Protein AF-A0A268TN46-F1 (afdb_monomer_lite)

Secondary structure (DSSP, 8-state):
-HHHHHHHHHHHHT--------------PPP--PPPPPPPPPSSHHHHHHHHHHHHHHHHHHHHHHHH----

Radius of gyration: 29.22 Å; chains: 1; bounding box: 59×61×55 Å

Sequence (72 aa):
MRWICFITALLILLEGCGYPVYEKVYIPTHCEIPLRERPQKSEDLVENIKNLLGYVELLESDLRFCVGGLRP

pLDDT: mean 81.97, std 11.5, range [50.22, 96.19]

Foldseek 3Di:
DVVVVVVVVVVVVPPDDDDDDDDDDDDQDDQPDDDDDQDDQDPDPVVRVVSVVVVVVVVVVSVCCSVVVPDD

Structure (mmCIF, N/CA/C/O backbone):
data_AF-A0A268TN46-F1
#
_entry.id   AF-A0A268TN46-F1
#
loop_
_atom_site.group_PDB
_atom_site.id
_atom_site.type_symbol
_atom_site.label_atom_id
_atom_site.label_alt_id
_atom_site.label_comp_id
_atom_site.label_asym_id
_atom_site.label_entity_id
_atom_site.label_seq_id
_atom_site.pdbx_PDB_ins_code
_atom_site.Cartn_x
_atom_site.Cartn_y
_atom_site.Cartn_z
_atom_site.occupancy
_atom_site.B_iso_or_equiv
_atom_site.auth_seq_id
_atom_site.auth_comp_id
_atom_site.auth_asym_id
_atom_site.auth_atom_id
_atom_site.pdbx_PDB_model_num
ATOM 1 N N . MET A 1 1 ? 41.932 -44.926 -23.579 1.00 62.53 1 MET A N 1
ATOM 2 C CA . MET A 1 1 ? 42.015 -43.610 -24.259 1.00 62.53 1 MET A CA 1
ATOM 3 C C . MET A 1 1 ? 40.741 -43.264 -25.027 1.00 62.53 1 MET A C 1
ATOM 5 O O . MET A 1 1 ? 40.146 -42.253 -24.698 1.00 62.53 1 MET A O 1
ATOM 9 N N . ARG A 1 2 ? 40.241 -44.101 -25.952 1.00 77.19 2 ARG A N 1
ATOM 10 C CA . ARG A 1 2 ? 39.046 -43.788 -26.775 1.00 77.19 2 ARG A CA 1
ATOM 11 C C . ARG A 1 2 ? 37.772 -43.440 -25.977 1.00 77.19 2 ARG A C 1
ATOM 13 O O . ARG A 1 2 ? 37.085 -42.493 -26.322 1.00 77.19 2 ARG A O 1
ATOM 20 N N . TRP A 1 3 ? 37.504 -44.150 -24.880 1.00 79.75 3 TRP A N 1
ATOM 21 C CA . TRP A 1 3 ? 36.340 -43.915 -24.006 1.00 79.75 3 TRP A CA 1
ATOM 22 C C . TRP A 1 3 ? 36.426 -42.616 -23.195 1.00 79.75 3 TRP A C 1
ATOM 24 O O . TRP A 1 3 ? 35.405 -42.000 -22.918 1.00 79.75 3 TRP A O 1
ATOM 34 N N . ILE A 1 4 ? 37.642 -42.173 -22.864 1.00 84.75 4 ILE A N 1
ATOM 35 C CA . ILE A 1 4 ? 37.867 -40.946 -22.089 1.00 84.75 4 ILE A CA 1
ATOM 36 C C . ILE A 1 4 ? 37.439 -39.734 -22.922 1.00 84.75 4 ILE A C 1
ATOM 38 O O . ILE A 1 4 ? 36.751 -38.867 -22.404 1.00 84.75 4 ILE A O 1
ATOM 42 N N . CYS A 1 5 ? 37.746 -39.732 -24.225 1.00 84.00 5 CYS A N 1
ATOM 43 C CA . CYS A 1 5 ? 37.323 -38.681 -25.154 1.00 84.00 5 CYS A CA 1
ATOM 44 C C . CYS A 1 5 ? 35.797 -38.599 -25.317 1.00 84.00 5 CYS A C 1
ATOM 46 O O . CYS A 1 5 ? 35.252 -37.507 -25.445 1.00 84.00 5 CYS A O 1
ATOM 48 N N . PHE A 1 6 ? 35.103 -39.742 -25.306 1.00 85.81 6 PHE A N 1
ATOM 49 C CA . PHE A 1 6 ? 33.637 -39.764 -25.366 1.00 85.81 6 PHE A CA 1
ATOM 50 C C . PHE A 1 6 ? 33.010 -39.199 -24.091 1.00 85.81 6 PHE A C 1
ATOM 52 O O . PHE A 1 6 ? 32.060 -38.426 -24.168 1.00 85.81 6 PHE A O 1
ATOM 59 N N . ILE A 1 7 ? 33.563 -39.549 -22.929 1.00 88.81 7 ILE A N 1
ATOM 60 C CA . ILE A 1 7 ? 33.069 -39.064 -21.638 1.00 88.81 7 ILE A CA 1
ATOM 61 C C . ILE A 1 7 ? 33.310 -37.556 -21.502 1.00 88.81 7 ILE A C 1
ATOM 63 O O . ILE A 1 7 ? 32.406 -36.834 -21.096 1.00 88.81 7 ILE A O 1
ATOM 67 N N . THR A 1 8 ? 34.483 -37.051 -21.893 1.00 87.94 8 THR A N 1
ATOM 68 C CA . THR A 1 8 ? 34.763 -35.608 -21.839 1.00 87.94 8 THR A CA 1
ATOM 69 C C . THR A 1 8 ? 33.905 -34.809 -22.817 1.00 87.94 8 THR A C 1
ATOM 71 O O . THR A 1 8 ? 33.416 -33.746 -22.451 1.00 87.94 8 THR A O 1
ATOM 74 N N . ALA A 1 9 ? 33.657 -35.321 -24.026 1.00 86.50 9 ALA A N 1
ATOM 75 C CA . ALA A 1 9 ? 32.755 -34.674 -24.980 1.00 86.50 9 ALA A CA 1
ATOM 76 C C . ALA A 1 9 ? 31.306 -34.611 -24.466 1.00 86.50 9 ALA A C 1
ATOM 78 O O . ALA A 1 9 ? 30.638 -33.593 -24.632 1.00 86.50 9 ALA A O 1
ATOM 79 N N . LEU A 1 10 ? 30.835 -35.673 -23.802 1.00 85.69 10 LEU A N 1
ATOM 80 C CA . LEU A 1 10 ? 29.501 -35.714 -23.203 1.00 85.69 10 LEU A CA 1
ATOM 81 C C . LEU A 1 10 ? 29.357 -34.709 -22.050 1.00 85.69 10 LEU A C 1
ATOM 83 O O . LEU A 1 10 ? 28.330 -34.048 -21.951 1.00 85.69 10 LEU A O 1
ATOM 87 N N . LEU A 1 11 ? 30.389 -34.561 -21.213 1.00 85.12 11 LEU A N 1
ATOM 88 C CA . LEU A 1 11 ? 30.391 -33.614 -20.093 1.00 85.12 11 LEU A CA 1
ATOM 89 C C . LEU A 1 11 ? 30.325 -32.153 -20.557 1.00 85.12 11 LEU A C 1
ATOM 91 O O . LEU A 1 11 ? 29.592 -31.370 -19.969 1.00 85.12 11 LEU A O 1
ATOM 95 N N . ILE A 1 12 ? 31.013 -31.799 -21.647 1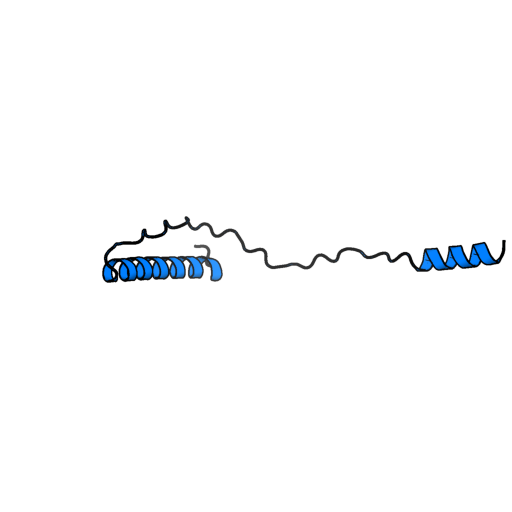.00 85.38 12 ILE A N 1
ATOM 96 C CA . ILE A 1 12 ? 30.983 -30.434 -22.204 1.00 85.38 12 ILE A CA 1
ATOM 97 C C . ILE A 1 12 ? 29.595 -30.085 -22.771 1.00 85.38 12 ILE A C 1
ATOM 99 O O . ILE A 1 12 ? 29.178 -28.934 -22.715 1.00 85.38 12 ILE A O 1
ATOM 103 N N . LEU A 1 13 ? 28.854 -31.072 -23.284 1.00 82.62 13 LEU A N 1
ATOM 104 C CA . LEU A 1 13 ? 27.486 -30.876 -23.785 1.00 82.62 13 LEU A CA 1
ATOM 105 C C . LEU A 1 13 ? 26.452 -30.663 -22.667 1.00 82.62 13 LEU A C 1
ATOM 107 O O . LEU A 1 13 ? 25.357 -30.178 -22.941 1.00 82.62 13 LEU A O 1
ATOM 111 N N . LEU A 1 14 ? 26.781 -31.037 -21.427 1.00 82.50 14 LEU A N 1
ATOM 112 C CA . LEU A 1 14 ? 25.910 -30.906 -20.255 1.00 82.50 14 LEU A CA 1
ATOM 113 C C . LEU A 1 14 ? 26.092 -29.561 -19.524 1.00 82.50 14 LEU A C 1
ATOM 115 O O . LEU A 1 14 ? 25.322 -29.257 -18.613 1.00 82.50 14 LEU A O 1
ATOM 119 N N . GLU A 1 15 ? 27.067 -28.742 -19.926 1.00 78.62 15 GLU A N 1
ATOM 120 C CA . GLU A 1 15 ? 27.265 -27.383 -19.414 1.00 78.62 15 GLU A CA 1
ATOM 121 C C . GLU A 1 15 ? 26.172 -26.458 -19.984 1.00 78.62 15 GLU A C 1
ATOM 123 O O . GLU A 1 15 ? 26.257 -25.943 -21.100 1.00 78.62 15 GLU A O 1
ATOM 128 N N . GLY A 1 16 ? 25.095 -26.264 -19.223 1.00 73.81 16 GLY A N 1
ATOM 129 C CA . GLY A 1 16 ? 24.034 -25.324 -19.575 1.00 73.81 16 GLY A CA 1
ATOM 130 C C . GLY A 1 16 ? 24.474 -23.878 -19.342 1.00 73.81 16 GLY A C 1
ATOM 131 O O . GLY A 1 16 ? 24.659 -23.462 -18.201 1.00 73.81 16 GLY A O 1
ATOM 132 N N . CYS A 1 17 ? 24.591 -23.082 -20.406 1.00 76.12 17 CYS A N 1
ATOM 133 C CA . CYS A 1 17 ? 24.753 -21.633 -20.288 1.00 76.12 17 CYS A CA 1
ATOM 134 C C . CYS A 1 17 ? 23.366 -20.971 -20.243 1.00 76.12 17 CYS A C 1
ATOM 136 O O . CYS A 1 17 ? 22.671 -20.897 -21.255 1.00 76.12 17 CYS A O 1
ATOM 138 N N . GLY A 1 18 ? 22.944 -20.524 -19.059 1.00 80.38 18 GLY A N 1
ATOM 139 C CA . GLY A 1 18 ? 21.717 -19.752 -18.866 1.00 80.38 18 GLY A CA 1
ATOM 140 C C . GLY A 1 18 ? 22.049 -18.327 -18.442 1.00 80.38 18 GLY A C 1
ATOM 141 O O . GLY A 1 18 ? 22.709 -18.126 -17.425 1.00 80.38 18 GLY A O 1
ATOM 142 N N . TYR A 1 19 ? 21.588 -17.336 -19.202 1.00 82.81 19 TYR A N 1
ATOM 143 C CA . TYR A 1 19 ? 21.677 -15.934 -18.795 1.00 82.81 19 TYR A CA 1
ATOM 144 C C . TYR A 1 19 ? 20.431 -15.554 -17.990 1.00 82.81 19 TYR A C 1
ATOM 146 O O . TYR A 1 19 ? 19.324 -15.933 -18.385 1.00 82.81 19 TYR A O 1
ATOM 154 N N . PRO A 1 20 ? 20.567 -14.803 -16.884 1.00 82.69 20 PRO A N 1
ATOM 155 C CA . PRO A 1 20 ? 19.406 -14.305 -16.165 1.00 82.69 20 PRO A CA 1
ATOM 156 C C . PRO A 1 20 ? 18.616 -13.354 -17.070 1.00 82.69 20 PRO A C 1
ATOM 158 O O . PRO A 1 20 ? 19.131 -12.333 -17.528 1.00 82.69 20 PRO A O 1
ATOM 161 N N . VAL A 1 21 ? 17.354 -13.693 -17.331 1.00 86.00 21 VAL A N 1
ATOM 162 C CA . VAL A 1 21 ? 16.405 -12.791 -17.985 1.00 86.00 21 VAL A CA 1
ATOM 163 C C . VAL A 1 21 ? 15.779 -11.936 -16.895 1.00 86.00 21 VAL A C 1
ATOM 165 O O . VAL A 1 21 ? 15.001 -12.423 -16.0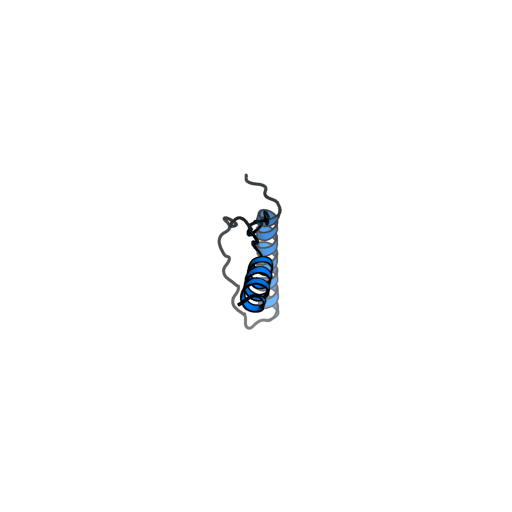79 1.00 86.00 21 VAL A O 1
ATOM 168 N N . TYR A 1 22 ? 16.148 -10.659 -16.858 1.00 83.38 22 TYR A N 1
ATOM 169 C CA . TYR A 1 22 ? 15.524 -9.702 -15.953 1.00 83.38 22 TYR A CA 1
ATOM 170 C C . TYR A 1 22 ? 14.185 -9.262 -16.531 1.00 83.38 22 TYR A C 1
ATOM 172 O O . TYR A 1 22 ? 14.129 -8.588 -17.561 1.00 83.38 22 TYR A O 1
ATOM 180 N N . GLU A 1 23 ? 13.105 -9.636 -15.857 1.00 84.06 23 GLU A N 1
ATOM 181 C CA . GLU A 1 23 ? 11.771 -9.153 -16.179 1.00 84.06 23 GLU A CA 1
ATOM 182 C C . GLU A 1 23 ? 11.497 -7.841 -15.436 1.00 84.06 23 GLU A C 1
ATOM 184 O O . GLU A 1 23 ? 11.856 -7.671 -14.267 1.00 84.06 23 GLU A O 1
ATOM 189 N N . LYS A 1 24 ? 10.876 -6.879 -16.125 1.00 79.19 24 LYS A N 1
ATOM 190 C CA . LYS A 1 24 ? 10.457 -5.623 -15.500 1.00 79.19 24 LYS A CA 1
ATOM 191 C C . LYS A 1 24 ? 9.256 -5.903 -14.604 1.00 79.19 24 LYS A C 1
ATOM 193 O O . LYS A 1 24 ? 8.124 -5.931 -15.074 1.00 79.19 24 LYS A O 1
ATOM 198 N N . VAL A 1 25 ? 9.512 -6.086 -13.316 1.00 74.44 25 VAL A N 1
ATOM 199 C CA . VAL A 1 25 ? 8.462 -6.130 -12.296 1.00 74.44 25 VAL A CA 1
ATOM 200 C C . VAL A 1 25 ? 8.103 -4.713 -11.856 1.00 74.44 25 VAL A C 1
ATOM 202 O O . VAL A 1 25 ? 8.960 -3.827 -11.811 1.00 74.44 25 VAL A O 1
ATOM 205 N N . TYR A 1 26 ? 6.828 -4.482 -11.541 1.00 67.81 26 TYR A N 1
ATOM 206 C CA . TYR A 1 26 ? 6.394 -3.223 -10.942 1.00 67.81 26 TYR A CA 1
ATOM 207 C C . TYR A 1 26 ? 7.015 -3.106 -9.545 1.00 67.81 26 TYR A C 1
ATOM 209 O O . TYR A 1 26 ? 6.649 -3.841 -8.629 1.00 67.81 26 TYR A O 1
ATOM 217 N N . ILE A 1 27 ? 7.994 -2.213 -9.400 1.00 59.56 27 ILE A N 1
ATOM 218 C CA . ILE A 1 27 ? 8.594 -1.886 -8.107 1.00 59.56 27 ILE A CA 1
ATOM 219 C C . ILE A 1 27 ? 7.643 -0.894 -7.434 1.00 59.56 27 ILE A C 1
ATOM 221 O O . ILE A 1 27 ? 7.427 0.178 -8.006 1.00 59.56 27 ILE A O 1
ATOM 225 N N . PRO A 1 28 ? 7.063 -1.210 -6.261 1.00 67.50 28 PRO A N 1
ATOM 226 C CA . PRO A 1 28 ? 6.205 -0.264 -5.566 1.00 67.50 28 PRO A CA 1
ATOM 227 C C . PRO A 1 28 ? 7.026 0.989 -5.252 1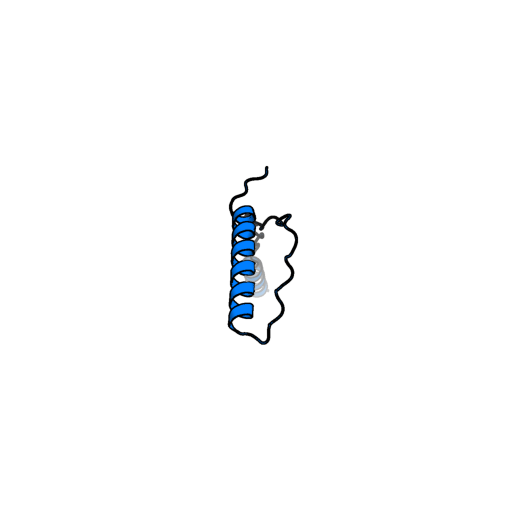.00 67.50 28 PRO A C 1
ATOM 229 O O . PRO A 1 28 ? 8.009 0.938 -4.512 1.00 67.50 28 PRO A O 1
ATOM 232 N N . THR A 1 29 ? 6.662 2.111 -5.870 1.00 63.62 29 THR A N 1
ATOM 233 C CA . THR A 1 29 ? 7.267 3.407 -5.569 1.00 63.62 29 THR A CA 1
ATOM 234 C C . THR A 1 29 ? 6.985 3.740 -4.113 1.00 63.62 29 THR A C 1
ATOM 236 O O . THR A 1 29 ? 5.860 3.549 -3.649 1.00 63.62 29 THR A O 1
ATOM 239 N N . HIS A 1 30 ? 7.989 4.234 -3.389 1.00 66.06 30 HIS A N 1
ATOM 240 C CA . HIS A 1 30 ? 7.783 4.698 -2.022 1.00 66.06 30 HIS A CA 1
ATOM 241 C C . HIS A 1 30 ? 6.671 5.752 -2.004 1.00 66.06 30 HIS A C 1
ATOM 243 O O . HIS A 1 30 ? 6.777 6.781 -2.669 1.00 66.06 30 HIS A O 1
ATOM 249 N N . CYS A 1 31 ? 5.598 5.481 -1.262 1.00 72.06 31 CYS A N 1
ATOM 250 C CA . CYS A 1 31 ? 4.572 6.476 -1.003 1.00 72.06 31 CYS A CA 1
ATOM 251 C C . CYS A 1 31 ? 5.135 7.546 -0.071 1.00 72.06 31 CYS A C 1
ATOM 253 O O . CYS A 1 31 ? 5.567 7.235 1.038 1.00 72.06 31 CYS A O 1
ATOM 255 N N . GLU A 1 32 ? 5.100 8.804 -0.501 1.00 75.62 32 GLU A N 1
ATOM 256 C CA . GLU A 1 3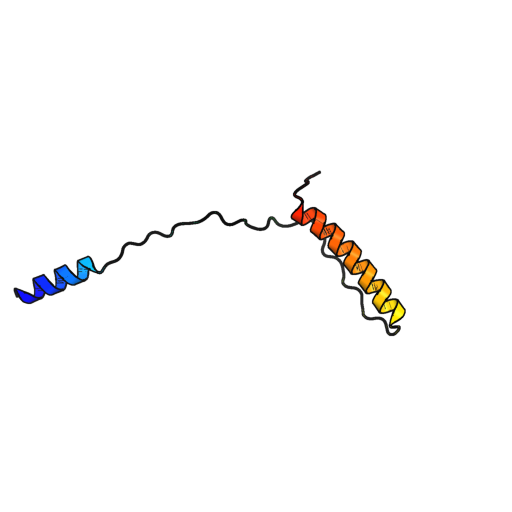2 ? 5.539 9.969 0.281 1.00 75.62 32 GLU A CA 1
ATOM 257 C C . GLU A 1 32 ? 4.496 10.376 1.339 1.00 75.62 32 GLU A C 1
ATOM 259 O O . GLU A 1 32 ? 4.198 11.554 1.521 1.00 75.62 32 GLU A O 1
ATOM 264 N N . ILE A 1 33 ? 3.895 9.401 2.026 1.00 78.50 33 ILE A N 1
ATOM 265 C CA . ILE A 1 33 ? 2.857 9.647 3.029 1.00 78.50 33 ILE A CA 1
ATOM 266 C C . ILE A 1 33 ? 3.431 9.362 4.420 1.00 78.50 33 ILE A C 1
ATOM 268 O O . ILE A 1 33 ? 4.060 8.315 4.612 1.00 78.50 33 ILE A O 1
ATOM 272 N N . PRO A 1 34 ? 3.252 10.264 5.403 1.00 82.94 34 PRO A N 1
ATOM 273 C CA . PRO A 1 34 ? 3.720 10.018 6.759 1.00 82.94 34 PRO A CA 1
ATOM 274 C C . PRO A 1 34 ? 2.995 8.821 7.384 1.00 82.94 34 PRO A C 1
ATOM 276 O O . PRO A 1 34 ? 1.779 8.673 7.262 1.00 82.94 34 PRO A O 1
ATOM 279 N N . LEU A 1 35 ? 3.742 7.981 8.106 1.00 82.06 35 LEU A N 1
ATOM 280 C CA . LEU A 1 35 ? 3.169 6.857 8.839 1.00 82.06 35 LEU A CA 1
ATOM 281 C C . LEU A 1 35 ? 2.279 7.384 9.973 1.00 82.06 35 LEU A C 1
ATOM 283 O O . LEU A 1 35 ? 2.745 8.130 10.835 1.00 82.06 35 LEU A O 1
ATOM 287 N N . ARG A 1 36 ? 1.006 6.981 9.990 1.00 85.75 36 ARG A N 1
ATOM 288 C CA . ARG A 1 36 ? 0.087 7.356 11.068 1.00 85.75 36 ARG A CA 1
ATOM 289 C C . ARG A 1 36 ? 0.357 6.567 12.337 1.00 85.75 36 ARG A C 1
ATOM 291 O O . ARG A 1 36 ? 0.573 5.354 12.295 1.00 85.75 36 ARG A O 1
ATOM 298 N N . GLU A 1 37 ? 0.266 7.256 13.467 1.00 89.94 37 GLU A N 1
ATOM 299 C CA . GLU A 1 37 ? 0.317 6.620 14.774 1.00 89.94 37 GLU A CA 1
ATOM 300 C C . GLU A 1 37 ? -0.921 5.740 14.977 1.00 89.94 37 GLU A C 1
ATOM 302 O O . GLU A 1 37 ? -2.054 6.126 14.677 1.00 89.94 37 GLU A O 1
ATOM 307 N N . ARG A 1 38 ? -0.693 4.514 15.447 1.00 88.69 38 ARG A N 1
ATOM 308 C CA . ARG A 1 38 ? -1.769 3.565 15.715 1.00 88.69 38 ARG A CA 1
ATOM 309 C C . ARG A 1 38 ? -2.528 4.014 16.968 1.00 88.69 38 ARG A C 1
ATOM 311 O O . ARG A 1 38 ? -1.874 4.300 17.971 1.00 88.69 38 ARG A O 1
ATOM 318 N N . PRO A 1 39 ? -3.874 4.012 16.967 1.00 90.56 39 PRO A N 1
ATOM 319 C CA . PRO A 1 39 ? -4.627 4.323 18.172 1.00 90.56 39 PRO A CA 1
ATOM 320 C C . PRO A 1 39 ? -4.290 3.322 19.281 1.00 90.56 39 PRO A C 1
ATOM 322 O O . PRO A 1 39 ? -4.175 2.115 19.042 1.00 90.56 39 PRO A O 1
ATOM 325 N N . GLN A 1 40 ? -4.128 3.831 20.501 1.00 91.25 40 GLN A N 1
ATOM 326 C CA . GLN A 1 40 ? -3.981 2.984 21.678 1.00 91.25 40 GLN A CA 1
ATOM 327 C C . GLN A 1 40 ? -5.329 2.358 22.036 1.00 91.25 40 GLN A C 1
ATOM 329 O O . GLN A 1 40 ? -6.387 2.943 21.808 1.00 91.25 40 GLN A O 1
ATOM 334 N N . LYS A 1 41 ? -5.286 1.152 22.602 1.00 88.75 41 LYS A N 1
ATOM 335 C CA . LYS A 1 41 ? -6.488 0.464 23.069 1.00 88.75 41 LYS A CA 1
ATOM 336 C C . LYS A 1 41 ? -7.079 1.234 24.255 1.00 88.75 41 LYS A C 1
ATOM 338 O O . LYS A 1 41 ? -6.424 1.324 25.290 1.00 88.75 41 LYS A O 1
ATOM 343 N N . SER A 1 42 ? -8.304 1.734 24.119 1.00 88.19 42 SER A N 1
ATOM 344 C CA . SER A 1 42 ? -9.075 2.271 25.247 1.00 88.19 42 SER A CA 1
ATOM 345 C C . SER A 1 42 ? -9.718 1.141 26.061 1.00 88.19 42 SER A C 1
ATOM 347 O O . SER A 1 42 ? -9.941 0.037 25.551 1.00 88.19 42 SER A O 1
ATOM 349 N N . GLU A 1 43 ? -10.011 1.403 27.339 1.00 88.56 43 GLU A N 1
ATOM 350 C CA . GLU A 1 43 ? -10.774 0.474 28.189 1.00 88.56 43 GLU A CA 1
ATOM 351 C C . GLU A 1 43 ? -12.242 0.387 27.761 1.00 88.56 43 GLU A C 1
ATOM 353 O O . GLU A 1 43 ? -12.829 -0.696 27.806 1.00 88.56 43 GLU A O 1
ATOM 358 N N . ASP A 1 44 ? -12.818 1.498 27.290 1.00 93.69 44 ASP A N 1
ATOM 359 C CA . ASP A 1 44 ? -14.161 1.510 26.721 1.00 93.69 44 ASP A CA 1
ATOM 360 C C . ASP A 1 44 ? -14.161 0.949 25.293 1.00 93.69 44 ASP A C 1
ATOM 362 O O . ASP A 1 44 ? -13.433 1.414 24.409 1.00 93.69 44 ASP A O 1
ATOM 366 N N . LEU A 1 45 ? -15.011 -0.054 25.067 1.00 93.75 45 LEU A N 1
ATOM 367 C CA . LEU A 1 45 ? -15.161 -0.735 23.785 1.00 93.75 45 LE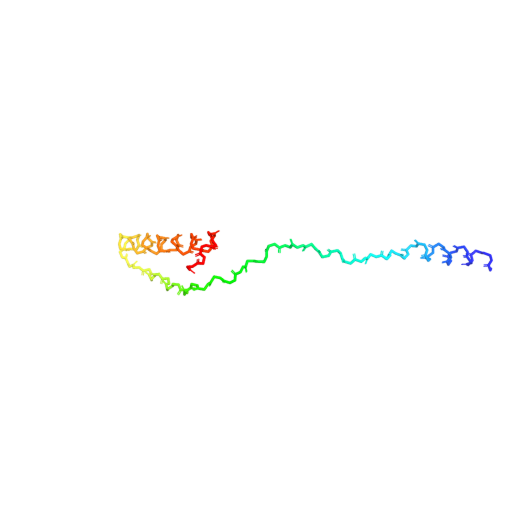U A CA 1
ATOM 368 C C . LEU A 1 45 ? -15.685 0.210 22.701 1.00 93.75 45 LEU A C 1
ATOM 370 O O . LEU A 1 45 ? -15.235 0.127 21.557 1.00 93.75 45 LEU A O 1
ATOM 374 N N . VAL A 1 46 ? -16.630 1.089 23.043 1.00 95.50 46 VAL A N 1
ATOM 375 C CA . VAL A 1 46 ? -17.249 1.997 22.068 1.00 95.50 46 VAL A CA 1
ATOM 376 C C . VAL A 1 46 ? -16.222 3.015 21.586 1.00 95.50 46 VAL A C 1
ATOM 378 O O . VAL A 1 46 ? -16.062 3.208 20.379 1.00 95.50 46 VAL A O 1
ATOM 381 N N . GLU A 1 47 ? -15.474 3.606 22.514 1.00 93.25 47 GLU A N 1
ATOM 382 C CA . GLU A 1 47 ? -14.353 4.489 22.200 1.00 93.25 47 GLU A CA 1
ATOM 383 C C . GLU A 1 47 ? -13.275 3.786 21.357 1.00 93.25 47 GLU A C 1
ATOM 385 O O . GLU A 1 47 ? -12.797 4.347 20.369 1.00 93.25 47 GLU A O 1
ATOM 390 N N . ASN A 1 48 ? -12.966 2.521 21.656 1.00 94.25 48 ASN A N 1
ATOM 391 C CA . ASN A 1 48 ? -11.955 1.758 20.925 1.00 94.25 48 ASN A CA 1
ATOM 392 C C . ASN A 1 48 ? -12.376 1.523 19.468 1.00 94.25 48 ASN A C 1
ATOM 394 O O . ASN A 1 48 ? -11.590 1.722 18.542 1.00 94.25 48 ASN A O 1
ATOM 398 N N . ILE A 1 49 ? -13.640 1.138 19.258 1.00 95.19 49 ILE A N 1
ATOM 399 C CA . ILE A 1 49 ? -14.217 0.932 17.924 1.00 95.19 49 ILE A CA 1
ATOM 400 C C . ILE A 1 49 ? -14.228 2.248 17.144 1.00 95.19 49 ILE A C 1
ATOM 402 O O . ILE A 1 49 ? -13.834 2.268 15.979 1.00 95.19 49 ILE A O 1
ATOM 406 N N . LYS A 1 50 ? -14.627 3.353 17.783 1.00 95.62 50 LYS A N 1
ATOM 407 C CA . LYS A 1 50 ? -14.641 4.680 17.158 1.00 95.62 50 LYS A CA 1
ATOM 408 C C . LYS A 1 50 ? -13.243 5.103 16.698 1.00 95.62 50 LYS A C 1
ATOM 410 O O . LYS A 1 50 ? -13.084 5.542 15.560 1.00 95.62 50 LYS A O 1
ATOM 415 N N . ASN A 1 51 ? -12.235 4.927 17.551 1.00 94.81 51 ASN A N 1
ATOM 416 C CA . ASN A 1 51 ? -10.848 5.262 17.231 1.00 94.81 51 ASN A CA 1
ATOM 417 C C . ASN A 1 51 ? -10.287 4.370 16.113 1.00 94.81 51 ASN A C 1
ATOM 419 O O . ASN A 1 51 ? -9.596 4.863 15.221 1.00 94.81 51 ASN A O 1
ATOM 423 N N . LEU A 1 52 ? -10.623 3.074 16.116 1.00 95.38 52 LEU A N 1
ATOM 424 C CA . LEU A 1 52 ? -10.245 2.158 15.038 1.00 95.38 52 LEU A CA 1
ATOM 425 C C . LEU A 1 52 ? -10.869 2.554 13.699 1.00 95.38 52 LEU A C 1
ATOM 427 O O . LEU A 1 52 ? -10.171 2.569 12.691 1.00 95.38 52 LEU A O 1
ATOM 431 N N . LEU A 1 53 ? -12.165 2.869 13.685 1.00 96.19 53 LEU A N 1
ATOM 432 C CA . LEU A 1 53 ? -12.877 3.261 12.469 1.00 96.19 53 LEU A CA 1
ATOM 433 C C . LEU A 1 53 ? -12.262 4.520 11.851 1.00 96.19 53 LEU A C 1
ATOM 435 O O . LEU A 1 53 ? -11.962 4.521 10.661 1.00 96.19 53 LEU A O 1
ATOM 439 N N . GLY A 1 54 ? -11.988 5.544 12.667 1.00 94.94 54 GLY A N 1
ATOM 440 C CA . GLY A 1 54 ? -11.318 6.758 12.193 1.00 94.94 54 GLY A CA 1
ATOM 441 C C . GLY A 1 54 ? -9.910 6.487 11.652 1.00 94.94 54 GLY A C 1
ATOM 442 O O . GLY A 1 54 ? -9.529 7.019 10.612 1.00 94.94 54 GLY A O 1
ATOM 443 N N . TYR A 1 55 ? -9.143 5.610 12.308 1.00 94.88 55 TYR A N 1
ATOM 444 C CA . TYR A 1 55 ? -7.826 5.198 11.816 1.00 94.88 55 TYR A CA 1
ATOM 445 C C . TYR A 1 55 ? -7.904 4.484 10.457 1.00 94.88 55 TYR A C 1
ATOM 447 O O . TYR A 1 55 ? -7.082 4.745 9.580 1.00 94.88 55 TYR A O 1
ATOM 455 N N . VAL A 1 56 ? -8.897 3.611 10.263 1.00 94.69 56 VAL A N 1
ATOM 456 C CA . VAL A 1 56 ? -9.094 2.883 9.000 1.00 94.69 56 VAL A CA 1
ATOM 457 C C . VAL A 1 56 ? -9.520 3.821 7.872 1.00 94.69 56 VAL A C 1
ATOM 459 O O . VAL A 1 56 ? -8.971 3.715 6.781 1.00 94.69 56 VAL A O 1
ATOM 462 N N . GLU A 1 57 ? -10.422 4.771 8.122 1.00 95.00 57 GLU A N 1
ATOM 463 C CA . GLU A 1 57 ? -10.848 5.756 7.115 1.00 95.00 57 GLU A CA 1
ATOM 464 C C . GLU A 1 57 ? -9.664 6.586 6.596 1.00 95.00 57 GLU A C 1
ATOM 466 O O . GLU A 1 57 ? -9.462 6.748 5.389 1.00 95.00 57 GLU A O 1
ATOM 471 N N . LEU A 1 58 ? -8.825 7.052 7.520 1.00 92.12 58 LEU A N 1
ATOM 472 C CA . LEU A 1 58 ? -7.591 7.751 7.195 1.00 92.12 58 LEU A CA 1
ATOM 473 C C . LEU A 1 58 ? -6.643 6.865 6.375 1.00 92.12 58 LEU A C 1
ATOM 475 O O . LEU A 1 58 ? -6.074 7.318 5.376 1.00 92.12 58 LEU A O 1
ATOM 479 N N . LEU A 1 59 ? -6.468 5.604 6.775 1.00 91.31 59 LEU A N 1
ATOM 480 C CA . LEU A 1 59 ? -5.600 4.656 6.084 1.00 91.31 59 LEU A CA 1
ATOM 481 C C . LEU A 1 59 ? -6.092 4.382 4.656 1.00 91.31 59 LEU A C 1
ATOM 483 O O . LEU A 1 59 ? -5.296 4.403 3.721 1.00 91.31 59 LEU A O 1
ATOM 487 N N . GLU A 1 60 ? -7.397 4.205 4.457 1.00 90.56 60 GLU A N 1
ATOM 488 C CA . GLU A 1 60 ? -7.980 4.054 3.123 1.00 90.56 60 GLU A CA 1
ATOM 489 C C . GLU A 1 60 ? -7.716 5.270 2.232 1.00 90.56 60 GLU A C 1
ATOM 491 O O . GLU A 1 60 ? -7.392 5.104 1.055 1.00 90.56 60 GLU A O 1
ATOM 496 N N . SER A 1 61 ? -7.814 6.487 2.776 1.00 87.25 61 SER A N 1
ATOM 497 C CA . SER A 1 61 ? -7.495 7.709 2.030 1.00 87.25 61 SER A CA 1
ATOM 498 C C . SER A 1 61 ? -6.038 7.727 1.552 1.00 87.25 61 SER A C 1
ATOM 500 O O . SER A 1 61 ? -5.768 8.089 0.406 1.00 87.25 61 SER A O 1
ATOM 502 N N . ASP A 1 62 ? -5.101 7.297 2.395 1.00 85.81 62 ASP A N 1
ATOM 503 C CA . ASP A 1 62 ? -3.679 7.222 2.036 1.00 85.81 62 ASP A CA 1
ATOM 504 C C . ASP A 1 62 ? -3.409 6.152 0.983 1.00 85.81 62 ASP A C 1
ATOM 506 O O . ASP A 1 62 ? -2.685 6.384 0.014 1.00 85.81 62 ASP A O 1
ATOM 510 N N . LEU A 1 63 ? -4.030 4.979 1.128 1.00 83.31 63 LEU A N 1
ATOM 511 C CA . LEU A 1 63 ? -3.914 3.918 0.134 1.00 83.31 63 LEU A CA 1
ATOM 512 C C . LEU A 1 63 ? -4.470 4.352 -1.226 1.00 83.31 63 LEU A C 1
ATOM 514 O O . LEU A 1 63 ? -3.883 4.012 -2.251 1.00 83.31 63 LEU A O 1
ATOM 518 N N . ARG A 1 64 ? -5.552 5.140 -1.269 1.00 82.56 64 ARG A N 1
ATOM 519 C CA . ARG A 1 64 ? -6.075 5.693 -2.531 1.00 82.56 64 ARG A CA 1
ATOM 520 C C . ARG A 1 64 ? -5.062 6.609 -3.220 1.00 82.56 64 ARG A C 1
ATOM 522 O O . ARG A 1 64 ? -4.918 6.517 -4.438 1.00 82.56 64 ARG A O 1
ATOM 529 N N . PHE A 1 65 ? -4.331 7.431 -2.464 1.00 75.12 65 PHE A N 1
ATOM 530 C CA . PHE A 1 65 ? -3.225 8.227 -3.009 1.0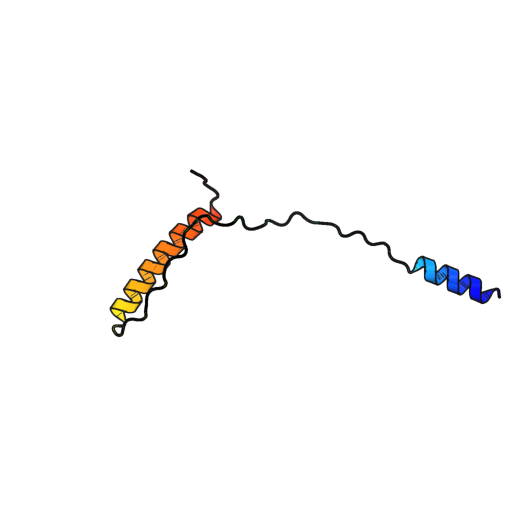0 75.12 65 PHE A CA 1
ATOM 531 C C . PHE A 1 65 ? -2.112 7.327 -3.568 1.00 75.12 65 PHE A C 1
ATOM 533 O O . PHE A 1 65 ? -1.682 7.507 -4.707 1.00 75.12 65 PHE A O 1
ATOM 540 N N . CYS A 1 66 ? -1.711 6.306 -2.807 1.00 74.94 66 CYS A N 1
ATOM 541 C CA . CYS A 1 66 ? -0.681 5.346 -3.207 1.00 74.94 66 CYS A CA 1
ATOM 542 C C . CYS A 1 66 ? -1.016 4.562 -4.482 1.00 74.94 66 CYS A C 1
ATOM 544 O O . CYS A 1 66 ? -0.148 4.339 -5.322 1.00 74.94 66 CYS A O 1
ATOM 546 N N . VAL A 1 67 ? -2.261 4.105 -4.616 1.00 72.44 67 VAL A N 1
ATOM 547 C CA . VAL A 1 67 ? -2.698 3.228 -5.714 1.00 72.44 67 VAL A CA 1
ATOM 548 C C . VAL A 1 67 ? -3.042 4.030 -6.975 1.00 72.44 67 VAL A C 1
ATOM 550 O O . VAL A 1 67 ? -2.918 3.515 -8.083 1.00 72.44 67 VAL A O 1
ATOM 553 N N . GLY A 1 68 ? -3.458 5.293 -6.827 1.00 62.03 68 GLY A N 1
ATOM 554 C CA . GLY A 1 68 ? -3.950 6.126 -7.926 1.00 62.03 68 GLY A CA 1
ATOM 555 C C . GLY A 1 68 ? -2.887 6.874 -8.735 1.00 62.03 68 GLY A C 1
ATOM 556 O O . GLY A 1 68 ? -3.217 7.385 -9.801 1.00 62.03 68 GLY A O 1
ATOM 557 N N . GLY A 1 69 ? -1.639 6.982 -8.263 1.00 54.28 69 GLY A N 1
ATOM 558 C CA . GLY A 1 69 ? -0.551 7.646 -9.000 1.00 54.28 69 GLY A CA 1
ATOM 559 C C . GLY A 1 69 ? -0.800 9.118 -9.376 1.00 54.28 69 GLY A C 1
ATOM 560 O O . GLY A 1 69 ? -0.040 9.678 -10.167 1.00 54.28 69 GLY A O 1
ATOM 561 N N . LEU A 1 70 ? -1.840 9.760 -8.830 1.00 50.22 70 LEU A N 1
ATOM 562 C CA . LEU A 1 70 ? -2.110 11.184 -9.014 1.00 50.22 70 LEU A CA 1
ATOM 563 C C . LEU A 1 70 ? -1.131 11.977 -8.148 1.00 50.22 70 LEU A C 1
ATOM 565 O O . LEU A 1 70 ? -1.424 12.380 -7.025 1.00 50.22 70 LEU A O 1
ATOM 569 N N . ARG A 1 71 ? 0.067 12.157 -8.702 1.00 51.38 71 ARG A N 1
ATOM 570 C CA . ARG A 1 71 ? 0.991 13.215 -8.306 1.00 51.38 71 ARG A CA 1
ATOM 571 C C . ARG A 1 71 ? 0.249 14.558 -8.494 1.00 51.38 71 ARG A C 1
ATOM 573 O O . ARG A 1 71 ? -0.300 14.743 -9.583 1.00 51.38 71 ARG A O 1
ATOM 580 N N . PRO A 1 72 ? 0.165 15.431 -7.471 1.00 54.12 72 PRO A N 1
ATOM 581 C CA . PRO A 1 72 ? -0.376 16.779 -7.646 1.00 54.12 72 PRO A CA 1
ATOM 582 C C . PRO A 1 72 ? 0.426 17.584 -8.677 1.00 54.12 72 PRO A C 1
ATOM 584 O O . PRO A 1 72 ? 1.633 17.289 -8.861 1.00 54.12 72 PRO A O 1
#